Protein 1KLX (pdb70)

GO terms:
  GO:0008800 beta-lactamase activity (F, IDA)

Foldseek 3Di:
DCPDPLNVLVVCVVVLLVCQLVLPPCSLVSVVVRVNQDVVVNLVSLVNSVVSVRLNSLLVNLVCQCVCPVHHNQQQVSLVSLVSSVVSVNLVSLLVNLVCCCVVGNHRNDNVVSLVSLVSSVVSPDVVSVVVD

InterPro domains:
  IPR006597 Sel1-like repeat [PF08238] (3-25)
  IPR006597 Sel1-like repeat [PF08238] (45-56)
  IPR006597 Sel1-like repeat [PF08238] (59-92)
  IPR006597 Sel1-like repeat [PF08238] (95-128)
  IPR006597 Sel1-like repeat [SM00671] (1-26)
  IPR006597 Sel1-like repeat [SM00671] (57-92)
  IPR006597 Sel1-like repeat [SM00671] (93-128)
  IPR011990 Tetratricop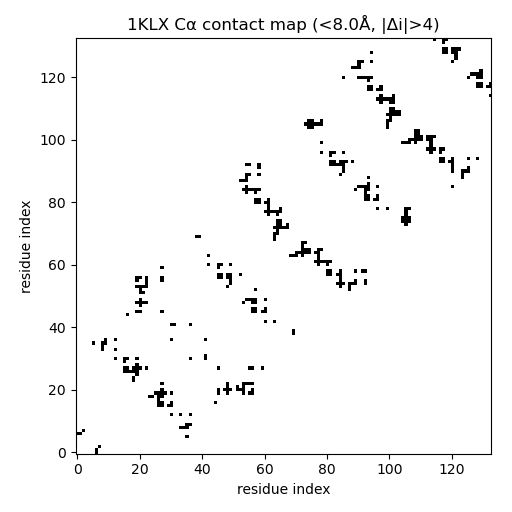eptide-like helical domain superfamily [G3DSA:1.25.40.10] (1-138)
  IPR040239 Beta-lactamase HcpB-like [PTHR13891] (3-129)

Secondary structure (DSSP, 8-state):
--SSHHHHHHHHHHHHHHHHHTT-TTHHHHHHT-TTS-HHHHHHHHHHHHHTT-HHHHHHHHHHHHH-SSS---HHHHHHHHHHHHHTT-HHHHHHHHHHHHHTSSS---HHHHHHHHHHHHHTT-HHHHHH-

CATH classification: 1.25.40.10

Solvent-accessible surface area: 7967 Å² total; per-residue (Å²): 102,65,59,68,110,133,74,69,48,121,158,28,22,120,142,71,11,116,7,0,12,117,61,89,153,118,0,0,77,31,2,59,82,10,93,48,7,88,75,153,71,6,57,90,30,0,25,112,0,2,133,97,91,0,1,30,0,0,34,26,2,0,41,15,30,22,102,26,153,113,39,187,119,62,49,182,76,0,2,116,45,4,52,82,0,9,56,60,95,11,71,57,0,0,31,33,11,0,114,31,8,100,65,27,96,16,46,130,137,60,85,178,86,0,61,149,14,7,76,54,0,34,180,58,44,5,156,92,0,53,64,87,94

Organism: Helicobacter pylori (strain ATCC 700392 / 26695) (NCBI:txid85962)

Structure (mmCIF, N/CA/C/O backbone):
data_1KLX
#
_entry.id   1KLX
#
_cell.length_a   51.360
_cell.length_b   51.360
_cell.length_c   205.941
_cell.angle_alpha   90.00
_cell.angle_beta   90.00
_cell.angle_gamma   120.00
#
_symmetry.space_group_name_H-M   'P 65 2 2'
#
loop_
_entity.id
_entity.type
_entity.pdbx_description
1 polymer 'Cysteine Rich Protein B'
2 water water
#
loop_
_atom_site.group_PDB
_atom_site.id
_atom_site.type_symbol
_atom_site.label_atom_id
_atom_site.label_alt_id
_atom_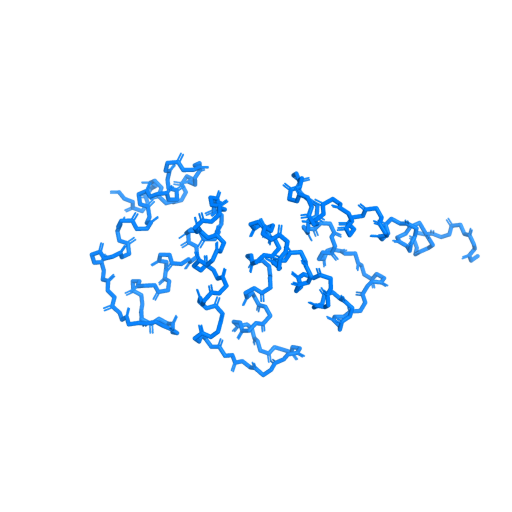site.label_comp_id
_atom_site.label_asym_id
_atom_site.label_entity_id
_atom_site.label_seq_id
_atom_site.pdbx_PDB_ins_code
_atom_site.Cartn_x
_atom_site.Cartn_y
_atom_site.Cartn_z
_atom_site.occupancy
_atom_site.B_iso_or_equiv
_atom_site.auth_seq_id
_atom_site.auth_comp_id
_atom_site.auth_asym_id
_atom_site.auth_atom_id
_atom_site.pdbx_PDB_model_num
ATOM 1 N N . GLY A 1 3 ? -2.095 20.707 -0.984 1.00 59.64 3 GLY A N 1
ATOM 2 C CA . GLY A 1 3 ? -2.369 20.259 0.433 1.00 60.46 3 GLY A CA 1
ATOM 3 C C . GLY A 1 3 ? -1.306 19.307 1.010 1.00 61.27 3 GLY A C 1
ATOM 4 O O . GLY A 1 3 ? -1.300 19.069 2.226 1.00 58.88 3 GLY A O 1
ATOM 5 N N . GLY A 1 4 ? -0.447 18.746 0.164 1.00 61.29 4 GLY A N 1
ATOM 6 C CA . GLY A 1 4 ? 0.425 17.740 0.659 1.00 61.74 4 GLY A CA 1
ATOM 7 C C . GLY A 1 4 ? 1.790 18.327 0.753 1.00 60.41 4 GLY A C 1
ATOM 8 O O . GLY A 1 4 ? 2.722 17.562 0.673 1.00 61.03 4 GLY A O 1
ATOM 9 N N . GLY A 1 5 ? 1.934 19.649 0.905 1.00 58.12 5 GLY A N 1
ATOM 10 C CA . GLY A 1 5 ? 3.302 20.251 0.952 1.00 54.70 5 GLY A CA 1
ATOM 11 C C . GLY A 1 5 ? 3.269 21.541 1.766 1.00 52.08 5 GLY A C 1
ATOM 12 O O . GLY A 1 5 ? 4.246 22.307 1.861 1.00 51.56 5 GLY A O 1
ATOM 13 N N . THR A 1 6 ? 2.057 21.782 2.318 1.00 48.67 6 THR A N 1
ATOM 14 C CA . THR A 1 6 ? 1.792 22.936 3.166 1.00 43.18 6 THR A CA 1
ATOM 15 C C . THR A 1 6 ? 2.696 22.922 4.487 1.00 39.45 6 THR A C 1
ATOM 16 O O . THR A 1 6 ? 3.310 21.936 4.826 1.00 36.44 6 THR A O 1
ATOM 20 N N . VAL A 1 7 ? 2.688 24.021 5.216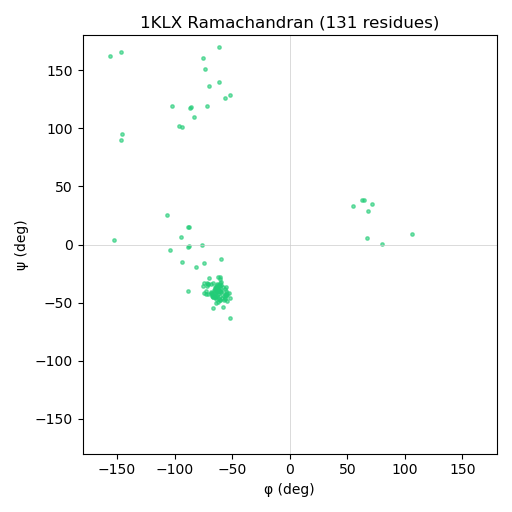 1.00 38.03 7 VAL A N 1
ATOM 21 C CA . VAL A 1 7 ? 3.307 24.139 6.499 1.00 36.94 7 VAL A CA 1
ATOM 22 C C . VAL A 1 7 ? 2.582 23.174 7.472 1.00 37.09 7 VAL A C 1
ATOM 23 O O . VAL A 1 7 ? 3.202 22.489 8.312 1.00 30.49 7 VAL A O 1
ATOM 27 N N . LYS A 1 8 ? 1.251 23.036 7.328 1.00 35.61 8 LYS A N 1
ATOM 28 C CA . LYS A 1 8 ? 0.590 22.025 8.227 1.00 33.93 8 LYS A CA 1
ATOM 29 C C . LYS A 1 8 ? 1.067 20.636 8.009 1.00 30.95 8 LYS A C 1
ATOM 30 O O . LYS A 1 8 ? 1.167 19.835 8.96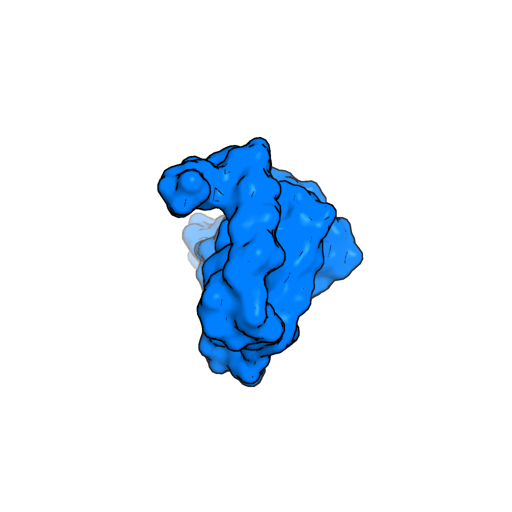3 1.00 33.47 8 LYS A O 1
ATOM 36 N N . LYS A 1 9 ? 1.329 20.212 6.773 1.00 29.00 9 LYS A N 1
ATOM 37 C CA . LYS A 1 9 ? 1.858 18.857 6.578 1.00 30.11 9 LYS A CA 1
ATOM 38 C C . LYS A 1 9 ? 3.256 18.655 7.174 1.00 30.48 9 LYS A C 1
ATOM 39 O O . LYS A 1 9 ? 3.619 17.557 7.594 1.00 29.52 9 LYS A O 1
ATOM 45 N N . ASP A 1 10 ? 4.062 19.721 7.072 1.00 27.85 10 ASP A N 1
ATOM 46 C CA . ASP A 1 10 ? 5.420 19.631 7.582 1.00 27.82 10 ASP A CA 1
ATOM 47 C C . ASP A 1 10 ? 5.244 19.541 9.174 1.00 24.27 10 ASP A C 1
ATOM 48 O O . ASP A 1 10 ? 5.928 18.831 9.806 1.00 25.41 10 ASP A O 1
ATOM 53 N N . LEU A 1 11 ? 4.338 20.313 9.778 1.00 23.76 11 LEU A N 1
ATOM 54 C CA . LEU A 1 11 ? 4.145 20.236 11.220 1.00 26.24 11 LEU A CA 1
ATOM 55 C C . LEU A 1 11 ? 3.740 18.844 11.623 1.00 26.12 11 LEU A C 1
ATOM 56 O O . LEU A 1 11 ? 4.143 18.263 12.689 1.00 23.18 11 LEU A O 1
ATOM 61 N N . LYS A 1 12 ? 2.875 18.240 10.819 1.00 28.21 12 LYS A N 1
ATOM 62 C CA . LYS A 1 12 ? 2.427 16.864 11.181 1.00 29.35 12 LYS A CA 1
ATOM 63 C C . LYS A 1 12 ? 3.575 15.942 11.156 1.00 27.14 12 LYS A C 1
ATOM 64 O O . LYS A 1 12 ? 3.714 14.997 11.935 1.00 27.62 12 LYS A O 1
ATOM 70 N N . LYS A 1 13 ? 4.424 16.180 10.201 1.00 29.83 13 LYS A N 1
ATOM 71 C CA . LYS A 1 13 ? 5.604 15.316 10.097 1.00 30.23 13 LYS A CA 1
ATOM 72 C C . LYS A 1 13 ? 6.602 15.523 11.227 1.00 28.98 13 LYS A C 1
ATOM 73 O O . LYS A 1 13 ? 7.198 14.575 11.670 1.00 31.72 13 LYS A O 1
ATOM 79 N N . ALA A 1 14 ? 6.666 16.721 11.781 1.00 23.61 14 ALA A N 1
ATOM 80 C CA . ALA A 1 14 ? 7.629 16.995 12.851 1.00 26.22 14 ALA A CA 1
ATOM 81 C C . ALA A 1 14 ? 7.191 16.339 14.202 1.00 26.90 14 ALA A C 1
ATOM 82 O O . ALA A 1 14 ? 7.899 16.310 15.212 1.00 25.71 14 ALA A O 1
ATOM 84 N N . ILE A 1 15 ? 5.945 15.951 14.254 1.00 24.14 15 ILE A N 1
ATOM 85 C CA . ILE A 1 15 ? 5.470 15.414 15.555 1.00 27.05 15 ILE A CA 1
ATOM 86 C C . ILE A 1 15 ? 6.180 14.345 16.288 1.00 25.86 15 ILE A C 1
ATOM 87 O O . ILE A 1 15 ? 6.571 14.513 17.449 1.00 24.09 15 ILE A O 1
ATOM 92 N N . GLN A 1 16 ? 6.219 13.215 15.620 1.00 26.30 16 GLN A N 1
ATOM 93 C CA . GLN A 1 16 ? 6.864 12.094 16.234 1.00 30.16 16 GLN A CA 1
ATOM 94 C C . GLN A 1 16 ? 8.219 12.533 16.585 1.00 27.32 16 GLN A C 1
ATOM 95 O O . GLN A 1 16 ? 8.760 12.003 17.545 1.00 25.49 16 GLN A O 1
ATOM 101 N N . TYR A 1 17 ? 8.884 13.367 15.776 1.00 26.78 17 TYR A N 1
ATOM 102 C CA . TYR A 1 17 ? 10.261 13.802 16.072 1.00 28.99 17 TYR A CA 1
ATOM 103 C C . TYR A 1 17 ? 10.369 14.549 17.397 1.00 27.87 17 TYR A C 1
ATOM 104 O O . TYR A 1 17 ? 11.293 14.317 18.206 1.00 24.83 17 TYR A O 1
ATOM 113 N N . TYR A 1 18 ? 9.458 15.442 17.633 1.00 25.60 18 TYR A N 1
ATOM 114 C CA . TYR A 1 18 ? 9.519 16.183 18.854 1.00 25.46 18 TYR A CA 1
ATOM 115 C C . TYR A 1 18 ? 8.953 15.455 20.040 1.00 24.64 18 TYR A C 1
ATOM 116 O O . TYR A 1 18 ? 9.242 15.798 21.192 1.00 23.98 18 TYR A O 1
ATOM 125 N N . VAL A 1 19 ? 8.150 14.466 19.739 1.00 23.33 19 VAL A N 1
ATOM 126 C CA . VAL A 1 19 ? 7.651 13.663 20.877 1.00 25.75 19 VAL A CA 1
ATOM 127 C C . VAL A 1 19 ? 8.843 12.974 21.452 1.00 23.52 19 VAL A C 1
ATOM 128 O O . VAL A 1 19 ? 9.085 12.924 22.646 1.00 23.29 19 VAL A O 1
ATOM 132 N N . LYS A 1 20 ? 9.683 12.464 20.555 1.00 23.94 20 LYS A N 1
ATOM 133 C CA . LYS A 1 20 ? 10.970 11.814 21.053 1.00 23.37 20 LYS A CA 1
ATOM 134 C C . LYS A 1 20 ? 11.932 12.741 21.804 1.00 22.81 20 LYS A C 1
ATOM 135 O O . LYS A 1 20 ? 12.461 12.440 22.849 1.00 18.92 20 LYS A O 1
ATOM 141 N N . ALA A 1 21 ? 12.176 13.868 21.161 1.00 21.66 21 ALA A N 1
ATOM 142 C CA . ALA A 1 21 ? 13.013 14.854 21.712 1.00 20.51 21 ALA A CA 1
ATOM 143 C C . ALA A 1 21 ? 12.564 15.309 23.174 1.00 22.12 21 ALA A C 1
ATOM 144 O O . ALA A 1 21 ? 13.352 15.580 24.101 1.00 19.64 21 ALA A O 1
ATOM 146 N N . CYS A 1 22 ? 11.235 15.465 23.303 1.00 20.83 22 CYS A N 1
ATOM 147 C CA . CYS A 1 22 ? 10.602 15.862 24.563 1.00 18.87 22 CYS A CA 1
ATOM 148 C C . CYS A 1 22 ? 10.739 14.762 25.622 1.00 20.22 22 CYS A C 1
ATOM 149 O O . CYS A 1 22 ? 11.118 15.015 26.704 1.00 21.99 22 CYS A O 1
ATOM 152 N N . GLU A 1 23 ? 10.498 13.511 25.248 1.00 21.55 23 GLU A N 1
ATOM 153 C CA . GLU A 1 23 ? 10.720 12.377 26.154 1.00 23.30 23 GLU A CA 1
ATOM 154 C C . GLU A 1 23 ? 12.120 12.222 26.635 1.00 22.40 23 GLU A C 1
ATOM 155 O O . GLU A 1 23 ? 12.330 11.899 27.807 1.00 23.37 23 GLU A O 1
ATOM 161 N N . LEU A 1 24 ? 13.104 12.593 25.799 1.00 24.04 24 LEU A N 1
ATOM 162 C CA . LEU A 1 24 ? 14.528 12.482 26.130 1.00 24.65 24 LEU A CA 1
ATOM 163 C C . LEU A 1 24 ? 15.025 13.817 26.703 1.00 25.91 24 LEU A C 1
ATOM 164 O O . LEU A 1 24 ? 16.184 13.956 27.028 1.00 21.72 24 LEU A O 1
ATOM 169 N N . ASN A 1 25 ? 14.092 14.770 26.931 1.00 24.21 25 ASN A N 1
ATOM 170 C CA . ASN A 1 25 ? 14.454 16.100 27.514 1.00 21.38 25 ASN A CA 1
ATOM 171 C C . ASN A 1 25 ? 15.566 16.875 26.714 1.00 22.62 25 ASN A C 1
ATOM 172 O O . ASN A 1 25 ? 16.435 17.448 27.310 1.00 23.04 25 ASN A O 1
ATOM 177 N N . GLU A 1 26 ? 15.608 16.718 25.401 1.00 21.59 26 GLU A N 1
ATOM 178 C CA . GLU A 1 26 ? 16.615 17.426 24.585 1.00 23.39 26 GLU A CA 1
ATOM 179 C C . GLU A 1 26 ? 16.186 18.872 24.532 1.00 25.44 26 GLU A C 1
ATOM 180 O O . GLU A 1 26 ? 14.941 19.137 24.581 1.00 23.39 26 GLU A O 1
ATOM 186 N N . MET A 1 27 ? 17.156 19.789 24.389 1.00 24.48 27 MET A N 1
ATOM 187 C CA . MET A 1 27 ? 16.829 21.200 24.369 1.00 26.99 27 MET A CA 1
ATOM 188 C C . MET A 1 27 ? 15.753 21.576 23.373 1.00 23.64 27 MET A C 1
ATOM 189 O O . MET A 1 27 ? 15.778 21.171 22.221 1.00 22.13 27 MET A O 1
ATOM 194 N N . PHE A 1 28 ? 14.754 22.300 23.898 1.00 23.79 28 PHE A N 1
ATOM 195 C CA . PHE A 1 28 ? 13.590 22.784 23.162 1.00 22.49 28 PHE A CA 1
ATOM 196 C C . PHE A 1 28 ? 12.604 21.710 22.661 1.00 24.03 28 PHE A C 1
ATOM 197 O O . PHE A 1 28 ? 11.695 21.995 21.892 1.00 23.78 28 PHE A O 1
ATOM 205 N N . GLY A 1 29 ? 12.837 20.455 23.041 1.00 19.84 29 GLY A N 1
ATOM 206 C CA . GLY A 1 29 ? 12.053 19.400 22.475 1.00 20.29 29 GLY A CA 1
ATOM 207 C C . GLY A 1 29 ? 10.539 19.494 22.927 1.00 18.76 29 GLY A C 1
ATOM 208 O O . GLY A 1 29 ? 9.623 19.555 22.052 1.00 20.12 29 GLY A O 1
ATOM 209 N N . CYS A 1 30 ? 10.255 19.545 24.230 1.00 19.15 30 CYS A N 1
ATOM 210 C CA . CYS A 1 30 ? 8.813 19.701 24.634 1.00 21.49 30 CYS A CA 1
ATOM 211 C C . CYS A 1 30 ? 8.291 21.124 24.224 1.00 22.65 30 CYS A C 1
ATOM 212 O O . CYS A 1 30 ? 7.103 21.263 23.876 1.00 21.42 30 CYS A O 1
ATOM 215 N N . LEU A 1 31 ? 9.133 22.110 24.275 1.00 22.92 31 LEU A N 1
ATOM 216 C CA . LEU A 1 31 ? 8.686 23.427 23.799 1.00 23.98 31 LEU A CA 1
ATOM 217 C C . LEU A 1 31 ? 8.157 23.347 22.339 1.00 25.15 31 LEU A C 1
ATOM 218 O O . LEU A 1 31 ? 7.061 23.901 21.981 1.00 24.47 31 LEU A O 1
ATOM 223 N N . SER A 1 32 ? 8.875 22.611 21.460 1.00 21.83 32 SER A N 1
ATOM 224 C CA . SER A 1 32 ? 8.471 22.467 20.110 1.00 26.73 32 SER A CA 1
ATOM 225 C C . SER A 1 32 ? 7.107 21.793 20.012 1.00 25.17 32 SER A C 1
ATOM 226 O O . SER A 1 32 ? 6.392 22.016 19.065 1.00 27.77 32 SER A O 1
ATOM 229 N N . LEU A 1 33 ? 6.819 20.865 20.911 1.00 25.86 33 LEU A N 1
ATOM 230 C CA . LEU A 1 33 ? 5.496 20.173 20.953 1.00 26.63 33 LEU A CA 1
ATOM 231 C C . LEU A 1 33 ? 4.457 21.158 21.330 1.00 27.64 33 LEU A C 1
ATOM 232 O O . LEU A 1 33 ? 3.335 21.248 20.724 1.00 27.19 33 LEU A O 1
ATOM 237 N N . VAL A 1 34 ? 4.792 21.954 22.345 1.00 27.41 34 VAL A N 1
ATOM 238 C CA . VAL A 1 34 ? 3.824 22.923 22.796 1.00 27.74 34 VAL A CA 1
ATOM 239 C C . VAL A 1 34 ? 3.445 23.924 21.678 1.00 29.74 34 VAL A C 1
ATOM 240 O O . VAL A 1 34 ? 2.286 24.489 2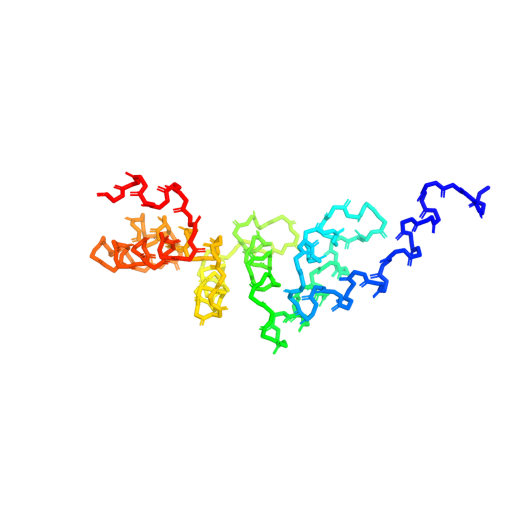1.612 1.00 31.71 34 VAL A O 1
ATOM 244 N N . SER A 1 35 ? 4.399 24.238 20.814 1.00 29.49 35 SER A N 1
ATOM 245 C CA . SER A 1 35 ? 4.245 25.218 19.776 1.00 30.67 35 SER A CA 1
ATOM 246 C C . SER A 1 35 ? 3.684 24.686 18.535 1.00 30.00 35 SER A C 1
ATOM 247 O O . SER A 1 35 ? 3.517 25.439 17.557 1.00 32.17 35 SER A O 1
ATOM 250 N N . ASN A 1 36 ? 3.407 23.405 18.499 1.00 29.29 36 ASN A N 1
ATOM 251 C CA . ASN A 1 36 ? 3.137 22.729 17.194 1.00 28.32 36 ASN A CA 1
ATOM 252 C C . ASN A 1 36 ? 1.571 22.778 17.050 1.00 33.32 36 ASN A C 1
ATOM 253 O O . ASN A 1 36 ? 0.905 22.023 17.685 1.00 28.29 36 ASN A O 1
ATOM 258 N N . SER A 1 37 ? 0.970 23.695 16.262 1.00 32.05 37 SER A N 1
ATOM 259 C CA . SER A 1 37 ? -0.510 23.881 16.083 1.00 34.11 37 SER A CA 1
ATOM 260 C C . SER A 1 37 ? -1.256 22.656 15.527 1.00 33.89 37 SER A C 1
ATOM 261 O O . SER A 1 37 ? -2.543 22.651 15.560 1.00 36.38 37 SER A O 1
ATOM 264 N N . GLN A 1 38 ? -0.495 21.659 15.015 1.00 32.40 38 GLN A N 1
ATOM 265 C CA . GLN A 1 38 ? -1.146 20.464 14.487 1.00 30.37 38 GLN A CA 1
ATOM 266 C C . GLN A 1 38 ? -1.377 19.407 15.545 1.00 30.13 38 GLN A C 1
ATOM 267 O O . GLN A 1 38 ? -1.841 18.306 15.246 1.00 28.71 38 GLN A O 1
ATOM 273 N N . ILE A 1 39 ? -0.918 19.695 16.760 1.00 30.41 39 ILE A N 1
ATOM 274 C CA . ILE A 1 39 ? -1.164 18.827 17.895 1.00 29.50 39 ILE A CA 1
ATOM 275 C C . ILE A 1 39 ? -2.262 19.419 18.714 1.00 31.85 39 ILE A C 1
ATOM 276 O O . ILE A 1 39 ? -2.144 20.524 19.185 1.00 28.05 39 ILE A O 1
ATOM 281 N N . ASN A 1 40 ? -3.373 18.681 18.853 1.00 33.21 40 ASN A N 1
ATOM 282 C CA . ASN A 1 40 ? -4.483 19.224 19.668 1.00 33.57 40 ASN A CA 1
ATOM 283 C C . ASN A 1 40 ? -4.097 19.093 21.193 1.00 35.38 40 ASN A C 1
ATOM 284 O O . ASN A 1 40 ? -3.196 18.261 21.557 1.00 33.73 40 ASN A O 1
ATOM 289 N N . LYS A 1 41 ? -4.750 19.875 22.087 1.00 33.18 41 LYS A N 1
ATOM 290 C CA . LYS A 1 41 ? -4.355 19.850 23.487 1.00 33.28 41 LYS A CA 1
ATOM 291 C C . LYS A 1 41 ? -4.466 18.519 24.199 1.00 31.62 41 LYS A C 1
ATOM 292 O O . LYS A 1 41 ? -3.732 18.174 25.146 1.00 30.15 41 LYS A O 1
ATOM 298 N N . GLN A 1 42 ? -5.423 17.700 23.761 1.00 33.04 42 GLN A N 1
ATOM 299 C CA . GLN A 1 42 ? -5.506 16.369 24.371 1.00 35.04 42 GLN A CA 1
ATOM 300 C C . GLN A 1 42 ? -4.266 15.504 24.109 1.00 33.78 42 GLN A C 1
ATOM 301 O O . GLN A 1 42 ? -3.772 14.861 25.021 1.00 30.32 42 GLN A O 1
ATOM 307 N N . LYS A 1 43 ? -3.862 15.419 22.821 1.00 30.11 43 LYS A N 1
ATOM 308 C CA . LYS A 1 43 ? -2.648 14.712 22.463 1.00 31.12 43 LYS A CA 1
ATOM 309 C C . LYS A 1 43 ? -1.449 15.312 23.173 1.00 26.11 43 LYS A C 1
ATOM 310 O O . LYS A 1 43 ? -0.578 14.568 23.579 1.00 28.73 43 LYS A O 1
ATOM 316 N N . LEU A 1 44 ? -1.353 16.633 23.170 1.00 23.95 44 LEU A N 1
ATOM 317 C CA . LEU A 1 44 ? -0.249 17.295 23.858 1.00 24.19 44 LEU A CA 1
ATOM 318 C C . LEU A 1 44 ? -0.127 16.814 25.311 1.00 25.16 44 LEU A C 1
A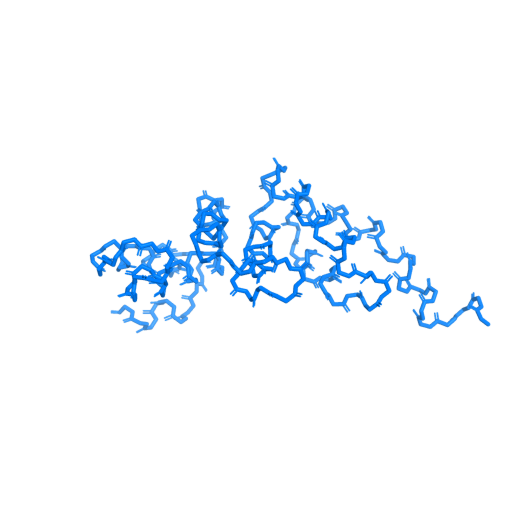TOM 319 O O . LEU A 1 44 ? 0.917 16.445 25.803 1.00 23.43 44 LEU A O 1
ATOM 324 N N . PHE A 1 45 ? -1.304 16.762 25.984 1.00 25.04 45 PHE A N 1
ATOM 325 C CA . PHE A 1 45 ? -1.344 16.391 27.405 1.00 24.78 45 PHE A CA 1
ATOM 326 C C . PHE A 1 45 ? -0.841 15.004 27.516 1.00 25.60 45 PHE A C 1
ATOM 327 O O . PHE A 1 45 ? -0.086 14.648 28.462 1.00 26.81 45 PHE A O 1
ATOM 335 N N . GLN A 1 46 ? -1.229 14.173 26.577 1.00 25.07 46 GLN A N 1
ATOM 336 C CA . GLN A 1 46 ? -0.808 12.754 26.542 1.00 26.45 46 GLN A CA 1
ATOM 337 C C . GLN A 1 46 ? 0.687 12.673 26.328 1.00 26.43 46 GLN A C 1
ATOM 338 O O . GLN A 1 46 ? 1.398 11.914 27.032 1.00 24.37 46 GLN A O 1
ATOM 344 N N . TYR A 1 47 ? 1.189 13.473 25.379 1.00 26.46 47 TYR A N 1
ATOM 345 C CA . TYR A 1 47 ? 2.593 13.415 25.110 1.00 25.97 47 TYR A CA 1
ATOM 346 C C . TYR A 1 47 ? 3.379 13.945 26.327 1.00 25.79 47 TYR A C 1
ATOM 347 O O . TYR A 1 47 ? 4.430 13.343 26.638 1.00 25.08 47 TYR A O 1
ATOM 356 N N . LEU A 1 48 ? 2.995 15.072 26.931 1.00 21.87 48 LEU A N 1
ATOM 357 C CA . LEU A 1 48 ? 3.807 15.604 28.073 1.00 22.68 48 LEU A CA 1
ATOM 358 C C . LEU A 1 48 ? 3.716 14.625 29.278 1.00 23.27 48 LEU A C 1
ATOM 359 O O . LEU A 1 48 ? 4.659 14.479 30.052 1.00 21.83 48 LEU A O 1
ATOM 364 N N . SER A 1 49 ? 2.557 13.975 29.407 1.00 22.61 49 SER A N 1
ATOM 365 C CA . SER A 1 49 ? 2.376 13.048 30.521 1.00 23.55 49 SER A CA 1
ATOM 366 C C . SER A 1 49 ? 3.338 11.859 30.358 1.00 22.08 49 SER A C 1
ATOM 367 O O . SER A 1 49 ? 3.900 11.372 31.338 1.00 22.41 49 SER A O 1
ATOM 370 N N . LYS A 1 50 ? 3.399 11.355 29.136 1.00 21.93 50 LYS A N 1
ATOM 371 C CA . LYS A 1 50 ? 4.348 10.223 28.934 1.00 23.76 50 LYS A CA 1
ATOM 372 C C . LYS A 1 50 ? 5.845 10.680 29.162 1.00 21.84 50 LYS A C 1
ATOM 373 O O . LYS A 1 50 ? 6.650 10.046 29.816 1.00 23.47 50 LYS A O 1
ATOM 379 N N . ALA A 1 51 ? 6.169 11.896 28.672 1.00 23.07 51 ALA A N 1
ATOM 380 C CA . ALA A 1 51 ? 7.526 12.405 28.842 1.00 20.48 51 ALA A CA 1
ATOM 381 C C . ALA A 1 51 ? 7.805 12.584 30.301 1.00 22.44 51 ALA A C 1
ATOM 382 O O . ALA A 1 51 ? 8.855 12.189 30.846 1.00 25.10 51 ALA A O 1
ATOM 384 N N . CYS A 1 52 ? 6.879 13.166 31.061 1.00 22.99 52 CYS A N 1
ATOM 385 C CA . CYS A 1 52 ? 7.185 13.341 32.507 1.00 21.18 52 CYS A CA 1
ATOM 386 C C . CYS A 1 52 ? 7.335 11.948 33.196 1.00 24.88 52 CYS A C 1
ATOM 387 O O . CYS A 1 52 ? 8.127 11.798 34.101 1.00 23.41 52 CYS A O 1
ATOM 390 N N . GLU A 1 53 ? 6.517 11.007 32.754 1.00 24.23 53 GLU A N 1
ATOM 391 C CA . GLU A 1 53 ? 6.692 9.652 33.346 1.00 25.77 53 GLU A CA 1
ATOM 392 C C . GLU A 1 53 ? 8.097 9.066 33.040 1.00 26.26 53 GLU A C 1
ATOM 393 O O . GLU A 1 53 ? 8.657 8.272 33.884 1.00 27.60 53 GLU A O 1
ATOM 399 N N . LEU A 1 54 ? 8.694 9.477 31.912 1.00 23.58 54 LEU A N 1
ATOM 400 C CA . LEU A 1 54 ? 10.033 9.066 31.498 1.00 24.59 54 LEU A CA 1
ATOM 401 C C . LEU A 1 54 ? 11.057 9.974 32.094 1.00 24.86 54 LEU A C 1
ATOM 402 O O . LEU A 1 54 ? 12.226 10.050 31.632 1.00 25.26 54 LEU A O 1
ATOM 407 N N . ASN A 1 55 ? 10.604 10.725 33.080 1.00 23.06 55 ASN A N 1
ATOM 408 C CA . ASN A 1 55 ? 11.526 11.568 33.809 1.00 24.59 55 ASN A CA 1
ATOM 409 C C . ASN A 1 55 ? 12.181 12.633 32.987 1.00 23.49 55 ASN A C 1
ATOM 410 O O . ASN A 1 55 ? 13.321 13.020 33.196 1.00 20.14 55 ASN A O 1
ATOM 415 N N . SER A 1 56 ? 11.374 13.181 32.091 1.00 20.64 56 SER A N 1
ATOM 416 C CA . SER A 1 56 ? 11.811 14.333 31.289 1.00 22.45 56 SER A CA 1
ATOM 417 C C . SER A 1 56 ? 11.483 15.582 32.136 1.00 21.91 56 SER A C 1
ATOM 418 O O . SER A 1 56 ? 10.307 15.849 32.414 1.00 21.15 56 SER A O 1
ATOM 421 N N . GLY A 1 57 ? 12.519 16.322 32.512 1.00 20.82 57 GLY A N 1
ATOM 422 C CA . GLY A 1 57 ? 12.306 17.445 33.380 1.00 25.14 57 GLY A CA 1
ATOM 423 C C . GLY A 1 57 ? 11.416 18.508 32.666 1.00 22.23 57 GLY A C 1
ATOM 424 O O . GLY A 1 57 ? 10.439 19.041 33.265 1.00 24.02 57 GLY A O 1
ATOM 425 N N . ASN A 1 58 ? 11.746 18.816 31.421 1.00 20.86 58 ASN A N 1
ATOM 426 C CA . ASN A 1 58 ? 10.943 19.713 30.593 1.00 22.47 58 ASN A CA 1
ATOM 427 C C . ASN A 1 58 ? 9.481 19.197 30.490 1.00 20.86 58 ASN A C 1
ATOM 428 O O . ASN A 1 58 ? 8.533 19.939 30.577 1.00 21.70 58 ASN A O 1
ATOM 433 N N . GLY A 1 59 ? 9.338 17.909 30.311 1.00 20.86 59 GLY A N 1
ATOM 434 C CA . GLY A 1 59 ? 8.005 17.347 30.134 1.00 20.40 59 GLY A CA 1
ATOM 435 C C . GLY A 1 59 ? 7.098 17.606 31.351 1.00 22.96 59 GLY A C 1
ATOM 436 O O . GLY A 1 59 ? 5.944 18.070 31.195 1.00 20.29 59 GLY A O 1
ATOM 437 N N . CYS A 1 60 ? 7.646 17.325 32.537 1.00 19.21 60 CYS A N 1
ATOM 438 C CA . CYS A 1 60 ? 6.902 17.680 33.768 1.00 20.11 60 CYS A CA 1
ATOM 439 C C . CYS A 1 60 ? 6.613 19.148 33.929 1.00 20.65 60 CYS A C 1
ATOM 440 O O . CYS A 1 60 ? 5.518 19.467 34.370 1.00 19.36 60 CYS A O 1
ATOM 443 N N . ARG A 1 61 ? 7.617 19.961 33.562 1.00 20.05 61 ARG A N 1
ATOM 444 C CA . ARG A 1 61 ? 7.434 21.379 33.702 1.00 23.51 61 ARG A CA 1
ATOM 445 C C . ARG A 1 61 ? 6.305 21.901 32.846 1.00 23.33 61 ARG A C 1
ATOM 446 O O . ARG A 1 61 ? 5.483 22.703 33.341 1.00 23.95 61 ARG A O 1
ATOM 454 N N . PHE A 1 62 ? 6.194 21.449 31.633 1.00 22.17 62 PHE A N 1
ATOM 455 C CA . PHE A 1 62 ? 5.039 21.877 30.760 1.00 22.40 62 PHE A CA 1
ATOM 456 C C . PHE A 1 62 ? 3.725 21.222 31.138 1.00 24.39 62 PHE A C 1
ATOM 457 O O . PHE A 1 62 ? 2.659 21.799 30.972 1.00 22.97 62 PHE A O 1
ATOM 465 N N . LEU A 1 63 ? 3.771 19.979 31.618 1.00 22.39 63 LEU A N 1
ATOM 466 C CA . LEU A 1 63 ? 2.546 19.358 32.061 1.00 23.28 63 LEU A CA 1
ATOM 467 C C . LEU A 1 63 ? 1.989 20.124 33.228 1.00 23.77 63 LEU A C 1
ATOM 468 O O . LEU A 1 63 ? 0.782 20.318 33.373 1.00 26.20 63 LEU A O 1
ATOM 473 N N . GLY A 1 64 ? 2.864 20.638 34.033 1.00 21.79 64 GLY A N 1
ATOM 474 C CA . GLY A 1 64 ? 2.420 21.346 35.219 1.00 21.97 64 GLY A CA 1
ATOM 475 C C . GLY A 1 64 ? 1.485 22.533 34.835 1.00 26.34 64 GLY A C 1
ATOM 476 O O . GLY A 1 64 ? 0.510 22.852 35.528 1.00 23.25 64 GLY A O 1
ATOM 477 N N . ASP A 1 65 ? 1.805 23.172 33.725 1.00 24.60 65 ASP A N 1
ATOM 478 C CA . ASP A 1 65 ? 1.003 24.314 33.221 1.00 24.36 65 ASP A CA 1
ATOM 479 C C . ASP A 1 65 ? -0.394 23.958 32.913 1.00 23.83 65 ASP A C 1
ATOM 480 O O . ASP A 1 65 ? -1.336 24.803 33.043 1.00 23.79 65 ASP A O 1
ATOM 485 N N . PHE A 1 66 ? -0.637 22.752 32.405 1.00 24.89 66 PHE A N 1
ATOM 486 C CA . PHE A 1 66 ? -2.037 22.403 32.091 1.00 24.34 66 PHE A CA 1
ATOM 487 C C . PHE A 1 66 ? -2.910 22.499 33.439 1.00 23.93 66 PHE A C 1
ATOM 488 O O . PHE A 1 66 ? -4.043 22.961 33.443 1.00 26.97 66 PHE A O 1
ATOM 496 N N . TYR A 1 67 ? -2.378 22.043 34.541 1.00 24.17 67 TYR A N 1
ATOM 497 C CA . TYR A 1 67 ? -3.136 22.048 35.789 1.00 25.79 67 TYR A CA 1
ATOM 498 C C . TYR A 1 67 ? -3.217 23.464 36.377 1.00 25.37 67 TYR A C 1
ATOM 499 O O . TYR A 1 67 ? -4.171 23.854 37.139 1.00 23.06 67 TYR A O 1
ATOM 508 N N . GLU A 1 68 ? -2.129 24.188 36.193 1.00 26.86 68 GLU A N 1
ATOM 509 C CA . GLU A 1 68 ? -2.033 25.503 36.744 1.00 29.31 68 GLU A CA 1
ATOM 510 C C . GLU A 1 68 ? -3.026 26.325 36.018 1.00 30.70 68 GLU A C 1
ATOM 511 O O . GLU A 1 68 ? -3.731 27.128 36.630 1.00 30.22 68 GLU A O 1
ATOM 517 N N . ASN A 1 69 ? -3.131 26.205 34.703 1.00 30.61 69 ASN A N 1
ATOM 518 C CA . ASN A 1 69 ? -4.059 26.953 33.906 1.00 34.51 69 ASN A CA 1
ATOM 519 C C . ASN A 1 69 ? -5.516 26.528 33.984 1.00 34.95 69 ASN A C 1
ATOM 520 O O . ASN A 1 69 ? -6.467 27.349 33.986 1.00 37.03 69 ASN A O 1
ATOM 525 N N . GLY A 1 70 ? -5.737 25.266 33.980 1.00 35.41 70 GLY A N 1
ATOM 526 C CA . GLY A 1 70 ? -7.079 24.697 34.073 1.00 35.02 70 GLY A CA 1
ATOM 527 C C . GLY A 1 70 ? -7.949 24.960 32.861 1.00 38.60 70 GLY A C 1
ATOM 528 O O . GLY A 1 70 ? -9.213 25.080 32.933 1.00 39.82 70 GLY A O 1
ATOM 529 N N . LYS A 1 71 ? -7.331 25.105 31.721 1.00 37.65 71 LYS A N 1
ATOM 530 C CA . LYS A 1 71 ? -8.139 25.269 30.466 1.00 37.98 71 LYS A CA 1
ATOM 531 C C . LYS A 1 71 ? -8.544 23.966 29.729 1.00 37.62 71 LYS A C 1
ATOM 532 O O . LYS A 1 71 ? -9.721 23.762 29.271 1.00 38.05 71 LYS A O 1
ATOM 538 N N . TYR A 1 72 ? -7.593 23.033 29.686 1.00 33.84 72 TYR A N 1
ATOM 539 C CA . TYR A 1 72 ? -7.784 21.786 29.062 1.00 33.42 72 TYR A CA 1
ATOM 540 C C . TYR A 1 72 ? -8.003 20.665 29.975 1.00 35.47 72 TYR A C 1
ATOM 541 O O . TYR A 1 72 ? -8.474 19.528 29.542 1.00 35.88 72 TYR A O 1
ATOM 550 N N . VAL A 1 73 ? -7.901 20.967 31.278 1.00 33.60 73 VAL A N 1
ATOM 551 C CA . VAL A 1 73 ? -8.138 19.938 32.357 1.00 33.72 73 VAL A CA 1
ATOM 552 C C . VAL A 1 73 ? -8.504 20.771 33.516 1.00 31.90 73 VAL A C 1
ATOM 553 O O . VAL A 1 73 ? -8.319 22.003 33.504 1.00 31.97 73 VAL A O 1
ATOM 557 N N . LYS A 1 74 ? -9.107 20.143 34.495 1.00 31.67 74 LYS A N 1
ATOM 558 C CA . LYS A 1 74 ? -9.736 21.008 35.559 1.00 30.21 74 LYS A CA 1
ATOM 559 C C . LYS A 1 74 ? -8.554 21.616 36.318 1.00 26.93 74 LYS A C 1
ATOM 560 O O . LYS A 1 74 ? -7.606 20.947 36.591 1.00 26.25 74 LYS A O 1
ATOM 566 N N . LYS A 1 75 ? -8.570 22.875 36.640 1.00 28.55 75 LYS A N 1
ATOM 567 C CA . LYS A 1 75 ? -7.524 23.586 37.381 1.00 26.51 75 LYS A CA 1
ATOM 568 C C . LYS A 1 75 ? -7.264 22.951 38.650 1.00 28.10 75 LYS A C 1
ATOM 569 O O . LYS A 1 75 ? -8.196 22.582 39.429 1.00 26.31 75 LYS A O 1
ATOM 575 N N . ASP A 1 76 ? -5.994 22.624 38.888 1.00 25.49 76 ASP A N 1
ATOM 576 C CA . ASP A 1 76 ? -5.631 22.019 40.114 1.00 25.21 76 ASP A CA 1
ATOM 577 C C . ASP A 1 76 ? -4.210 22.497 40.522 1.00 24.30 76 ASP A C 1
ATOM 578 O O . ASP A 1 76 ? -3.201 21.863 40.105 1.00 22.46 76 ASP A O 1
ATOM 583 N N . LEU A 1 77 ? -4.146 23.529 41.360 1.00 26.42 77 LEU A N 1
ATOM 584 C CA . LEU A 1 77 ? -2.841 24.097 41.801 1.00 25.37 77 LEU A CA 1
ATOM 585 C C . LEU A 1 77 ? -1.998 23.153 42.479 1.00 24.08 77 LEU A C 1
ATOM 586 O O . LEU A 1 77 ? -0.785 23.324 42.395 1.00 21.84 77 LEU A O 1
ATOM 591 N N . ARG A 1 78 ? -2.579 22.210 43.266 1.00 24.40 78 ARG A N 1
ATOM 592 C CA . ARG A 1 78 ? -1.756 21.300 43.990 1.00 24.87 78 ARG A CA 1
ATOM 593 C C . ARG A 1 78 ? -1.100 20.310 43.028 1.00 25.81 78 ARG A C 1
ATOM 594 O O . ARG A 1 78 ? 0.086 20.002 43.120 1.00 23.60 78 ARG A O 1
ATOM 602 N N . LYS A 1 79 ? -1.895 19.829 42.069 1.00 23.42 79 LYS A N 1
ATOM 603 C CA . LYS A 1 79 ? -1.246 18.832 41.141 1.00 25.95 79 LYS A CA 1
ATOM 604 C C . LYS A 1 79 ? -0.239 19.636 40.259 1.00 23.41 79 LYS A C 1
ATOM 605 O O . LYS A 1 79 ? 0.811 19.119 39.890 1.00 26.85 79 LYS A O 1
ATOM 611 N N . ALA A 1 80 ? -0.551 20.871 39.927 1.00 22.11 80 ALA A N 1
ATOM 612 C CA . ALA A 1 80 ? 0.424 21.669 39.132 1.00 20.19 80 ALA A CA 1
ATOM 613 C C . ALA A 1 80 ? 1.802 21.752 39.833 1.00 21.19 80 ALA A C 1
ATOM 614 O O . ALA A 1 80 ? 2.855 21.504 39.225 1.00 20.02 80 ALA A O 1
ATOM 616 N N . ALA A 1 81 ? 1.754 22.040 41.123 1.00 18.84 81 ALA A N 1
ATOM 617 C CA . ALA A 1 81 ? 2.940 22.129 41.892 1.00 20.00 81 ALA A CA 1
ATOM 618 C C . ALA A 1 81 ? 3.664 20.808 41.994 1.00 21.77 81 ALA A C 1
ATOM 619 O O . ALA A 1 81 ? 4.896 20.758 42.135 1.00 20.91 81 ALA A O 1
ATOM 621 N N . GLN A 1 82 ? 2.929 19.703 42.134 1.00 21.68 82 GLN A N 1
ATOM 622 C CA . GLN A 1 82 ? 3.607 18.407 42.162 1.00 23.72 82 GLN A CA 1
ATOM 623 C C . GLN A 1 82 ? 4.478 18.190 40.915 1.00 21.41 82 GLN A C 1
ATOM 624 O O . GLN A 1 82 ? 5.582 17.617 41.024 1.00 22.32 82 GLN A O 1
ATOM 630 N N . TYR A 1 83 ? 3.980 18.600 39.774 1.00 23.07 83 TYR A N 1
ATOM 631 C CA . TYR A 1 83 ? 4.753 18.429 38.532 1.00 22.12 83 TYR A CA 1
ATOM 632 C C . TYR A 1 83 ? 5.888 19.385 38.498 1.00 24.03 83 TYR A C 1
ATOM 633 O O . TYR A 1 83 ? 6.949 19.051 38.025 1.00 21.29 83 TYR A O 1
ATOM 642 N N . TYR A 1 84 ? 5.656 20.681 38.906 1.00 22.22 84 TYR A N 1
ATOM 643 C CA . TYR A 1 84 ? 6.815 21.614 38.948 1.00 21.48 84 TYR A CA 1
ATOM 644 C C . TYR A 1 84 ? 7.905 21.157 39.939 1.00 24.26 84 TYR A C 1
ATOM 645 O O . TYR A 1 84 ? 9.113 21.268 39.679 1.00 23.88 84 TYR A O 1
ATOM 654 N N . SER A 1 85 ? 7.468 20.567 41.032 1.00 23.91 85 SER A N 1
ATOM 655 C CA . SER A 1 85 ? 8.432 20.021 41.977 1.00 24.33 85 SER A CA 1
ATOM 656 C C . SER A 1 85 ? 9.177 18.803 41.363 1.00 22.99 85 SER A C 1
ATOM 657 O O . SER A 1 85 ? 10.421 18.630 41.599 1.00 24.79 85 SER A O 1
ATOM 660 N N . LYS A 1 86 ? 8.437 17.953 40.660 1.00 23.66 86 LYS A N 1
ATOM 661 C CA . LYS A 1 86 ? 9.071 16.765 40.060 1.00 22.22 86 LYS A CA 1
ATOM 662 C C . LYS A 1 86 ? 10.081 17.244 39.046 1.00 24.20 86 LYS A C 1
ATOM 663 O O . LYS A 1 86 ? 11.222 16.735 38.947 1.00 21.51 86 LYS A O 1
ATOM 669 N N . ALA A 1 87 ? 9.677 18.293 38.289 1.00 19.52 87 ALA A N 1
ATOM 670 C CA . ALA A 1 87 ? 10.606 18.911 37.308 1.00 20.83 87 ALA A CA 1
ATOM 671 C C . ALA A 1 87 ? 11.830 19.491 37.926 1.00 20.77 87 ALA A C 1
ATOM 672 O O . ALA A 1 87 ? 12.942 19.278 37.419 1.00 19.61 87 ALA A O 1
ATOM 674 N N . CYS A 1 88 ? 11.665 20.261 39.023 1.00 19.25 88 CYS A N 1
ATOM 675 C CA . CYS A 1 88 ? 12.793 20.818 39.705 1.00 19.75 88 CYS A CA 1
ATOM 676 C C . CYS A 1 88 ? 13.744 19.650 40.287 1.00 24.78 88 CYS A C 1
ATOM 677 O O . CYS A 1 88 ? 14.947 19.774 40.286 1.00 25.43 88 CYS A O 1
ATOM 680 N N . GLY A 1 89 ? 13.137 18.631 40.802 1.00 22.14 89 GLY A N 1
ATOM 681 C CA . GLY A 1 89 ? 13.900 17.452 41.278 1.00 25.99 89 GLY A CA 1
ATOM 682 C C . GLY A 1 89 ? 14.704 16.803 40.146 1.00 25.32 89 GLY A C 1
ATOM 683 O O . GLY A 1 89 ? 15.805 16.181 40.363 1.00 26.17 89 GLY A O 1
ATOM 684 N N . LEU A 1 90 ? 14.215 16.945 38.903 1.00 23.66 90 LEU A N 1
ATOM 685 C CA . LEU A 1 90 ? 14.955 16.506 37.684 1.00 24.86 90 LEU A CA 1
ATOM 686 C C . LEU A 1 90 ? 15.916 17.583 37.080 1.00 25.63 90 LEU A C 1
ATOM 687 O O . LEU A 1 90 ? 16.345 17.461 35.944 1.00 25.67 90 LEU A O 1
ATOM 692 N N . ASN A 1 91 ? 16.191 18.584 37.847 1.00 23.00 91 ASN A N 1
ATOM 693 C CA . ASN A 1 91 ? 17.086 19.663 37.489 1.00 26.73 91 ASN A CA 1
ATOM 694 C C . ASN A 1 91 ? 16.598 20.468 36.352 1.00 25.39 91 ASN A C 1
ATOM 695 O O . ASN A 1 91 ? 17.355 21.097 35.624 1.00 24.07 91 ASN A O 1
ATOM 700 N N . ASP A 1 92 ? 15.276 20.698 36.305 1.00 24.63 92 ASP A N 1
ATOM 701 C CA . ASP A 1 92 ? 14.667 21.644 35.303 1.00 21.58 92 ASP A CA 1
ATOM 702 C C . ASP A 1 92 ? 14.707 23.040 35.830 1.00 21.79 92 ASP A C 1
ATOM 703 O O . ASP A 1 92 ? 14.101 23.316 36.867 1.00 22.02 92 ASP A O 1
ATOM 708 N N . GLN A 1 93 ? 15.429 23.870 35.084 1.00 23.63 93 GLN A N 1
ATOM 709 C CA . GLN A 1 93 ? 15.652 25.222 35.423 1.00 26.63 93 GLN A CA 1
ATOM 710 C C . GLN A 1 93 ? 14.282 26.073 35.683 1.00 21.58 93 GLN A C 1
ATOM 711 O O . GLN A 1 93 ? 14.044 26.566 36.774 1.00 23.40 93 GLN A O 1
ATOM 717 N N . ASP A 1 94 ? 13.391 25.903 34.724 1.00 22.32 94 ASP A N 1
ATOM 718 C CA . ASP A 1 94 ? 12.091 26.666 34.819 1.00 24.44 94 ASP A CA 1
ATOM 719 C C . ASP A 1 94 ? 11.255 26.043 35.938 1.00 21.27 94 ASP A C 1
ATOM 720 O O . ASP A 1 94 ? 10.598 26.683 36.688 1.00 20.56 94 ASP A O 1
ATOM 725 N N . GLY A 1 95 ? 11.363 24.713 36.056 1.00 20.17 95 GLY A N 1
ATOM 726 C CA . GLY A 1 95 ? 10.637 23.950 37.067 1.00 20.55 95 GLY A CA 1
ATOM 727 C C . GLY A 1 95 ? 10.974 24.493 38.482 1.00 20.61 95 GLY A C 1
ATOM 728 O O . GLY A 1 95 ? 10.034 24.765 39.331 1.00 18.19 95 GLY A O 1
ATOM 729 N N . CYS A 1 96 ? 12.248 24.690 38.755 1.00 20.30 96 CYS A N 1
ATOM 730 C CA . CYS A 1 96 ? 12.565 25.160 40.084 1.00 19.75 96 CYS A CA 1
ATOM 731 C C . CYS A 1 96 ? 12.145 26.673 40.217 1.00 20.35 96 CYS A C 1
ATOM 732 O O . CYS A 1 96 ? 11.675 27.076 41.263 1.00 20.72 96 CYS A O 1
ATOM 735 N N . LEU A 1 97 ? 12.371 27.449 39.172 1.00 18.98 97 LEU A N 1
ATOM 736 C CA . LEU A 1 97 ? 11.982 28.854 39.298 1.00 18.63 97 LEU A CA 1
ATOM 737 C C . LEU A 1 97 ? 10.439 28.945 39.632 1.00 19.40 97 LEU A C 1
ATOM 738 O O . LEU A 1 97 ? 10.011 29.635 40.574 1.00 22.93 97 LEU A O 1
ATOM 743 N N . ILE A 1 98 ? 9.651 28.300 38.810 1.00 19.12 98 ILE A N 1
ATOM 744 C CA . ILE A 1 98 ? 8.156 28.345 39.027 1.00 18.27 98 ILE A CA 1
ATOM 745 C C . ILE A 1 98 ? 7.782 27.847 40.385 1.00 18.75 98 ILE A C 1
ATOM 746 O O . ILE A 1 98 ? 6.941 28.419 41.103 1.00 20.52 98 ILE A O 1
ATOM 751 N N . LEU A 1 99 ? 8.398 26.715 40.791 1.00 20.30 99 LEU A N 1
ATOM 752 C CA . LEU A 1 99 ? 8.123 26.220 42.132 1.00 20.74 99 LEU A CA 1
ATOM 753 C C . LEU A 1 99 ? 8.421 27.228 43.182 1.00 19.73 99 LEU A C 1
ATOM 754 O O . LEU A 1 99 ? 7.639 27.315 44.173 1.00 18.28 99 LEU A O 1
ATOM 759 N N . GLY A 1 100 ? 9.562 27.934 43.068 1.00 16.44 100 GLY A N 1
ATOM 760 C CA . GLY A 1 100 ? 9.806 28.930 44.144 1.00 17.32 100 GLY A CA 1
ATOM 761 C C . GLY A 1 100 ? 8.814 30.067 44.276 1.00 17.48 100 GLY A C 1
ATOM 762 O O . GLY A 1 100 ? 8.438 30.383 45.398 1.00 19.12 100 GLY A O 1
ATOM 763 N N . TYR A 1 101 ? 8.268 30.531 43.142 1.00 17.92 101 TYR A N 1
ATOM 764 C CA . TYR A 1 101 ? 7.174 31.487 43.202 1.00 19.81 101 TYR A CA 1
ATOM 765 C C . TYR A 1 101 ? 5.905 30.876 43.904 1.00 20.29 101 TYR A C 1
ATOM 766 O O . TYR A 1 101 ? 5.307 31.554 44.700 1.00 19.44 101 TYR A O 1
ATOM 775 N N . LYS A 1 102 ? 5.601 29.611 43.643 1.00 16.80 102 LYS A N 1
ATOM 776 C CA . LYS A 1 102 ? 4.473 28.980 44.282 1.00 20.08 102 LYS A CA 1
ATOM 777 C C . LYS A 1 102 ? 4.662 28.805 45.761 1.00 17.67 102 LYS A C 1
ATOM 778 O O . LYS A 1 102 ? 3.725 29.062 46.546 1.00 18.17 102 LYS A O 1
ATOM 784 N N . GLN A 1 103 ? 5.838 28.402 46.157 1.00 20.66 103 GLN A N 1
ATOM 785 C CA . GLN A 1 103 ? 6.192 28.251 47.585 1.00 20.53 103 GLN A CA 1
ATOM 786 C C . GLN A 1 103 ? 6.173 29.589 48.357 1.00 20.17 103 GLN A C 1
ATOM 787 O O . GLN A 1 103 ? 5.745 29.654 49.493 1.00 20.54 103 GLN A O 1
ATOM 793 N N . TYR A 1 104 ? 6.614 30.664 47.696 1.00 22.60 104 TYR A N 1
ATOM 794 C CA . TYR A 1 104 ? 6.674 31.935 48.368 1.00 22.57 104 TYR A CA 1
ATOM 795 C C . TYR A 1 104 ? 5.213 32.404 48.547 1.00 25.86 104 TYR A C 1
ATOM 796 O O . TYR A 1 104 ? 4.921 33.025 49.564 1.00 25.41 104 TYR A O 1
ATOM 805 N N . ALA A 1 105 ? 4.306 32.082 47.609 1.00 23.41 105 ALA A N 1
ATOM 806 C CA . ALA A 1 105 ? 2.891 32.593 47.675 1.00 24.83 105 ALA A CA 1
ATOM 807 C C . ALA A 1 105 ? 1.924 31.612 48.382 1.00 26.06 105 ALA A C 1
ATOM 808 O O . ALA A 1 105 ? 0.821 31.945 48.719 1.00 23.51 105 ALA A O 1
ATOM 810 N N . GLY A 1 106 ? 2.351 30.351 48.550 1.00 24.38 106 GLY A N 1
ATOM 811 C CA . GLY A 1 106 ? 1.442 29.342 49.000 1.00 20.53 106 GLY A CA 1
ATOM 812 C C . GLY A 1 106 ? 0.415 28.954 47.903 1.00 25.00 106 GLY A C 1
ATOM 813 O O . GLY A 1 106 ? -0.769 28.547 48.249 1.00 22.06 106 GLY A O 1
ATOM 814 N N . LYS A 1 107 ? 0.824 28.957 46.598 1.00 23.24 107 LYS A N 1
ATOM 815 C CA . LYS A 1 107 ? -0.171 28.704 45.567 1.00 22.92 107 LYS A CA 1
ATOM 816 C C . LYS A 1 107 ? -0.131 27.245 45.178 1.00 23.14 107 LYS A C 1
ATOM 817 O O . LYS A 1 107 ? 0.876 26.788 44.510 1.00 20.53 107 LYS A O 1
ATOM 823 N N . GLY A 1 108 ? -1.113 26.479 45.696 1.00 21.42 108 GLY A N 1
ATOM 824 C CA . GLY A 1 108 ? -1.104 25.000 45.421 1.00 24.23 108 GLY A CA 1
ATOM 825 C C . GLY A 1 108 ? -0.123 24.262 46.330 1.00 22.62 108 GLY A C 1
ATOM 826 O O . GLY A 1 108 ? -0.047 23.079 46.264 1.00 26.10 108 GLY A O 1
ATOM 827 N N . VAL A 1 109 ? 0.569 24.966 47.228 1.00 20.80 109 VAL A N 1
ATOM 828 C CA . VAL A 1 109 ? 1.502 24.305 48.197 1.00 20.62 109 VAL A CA 1
ATOM 829 C C . VAL A 1 109 ? 1.469 25.104 49.477 1.00 21.25 109 VAL A C 1
ATOM 830 O O . VAL A 1 109 ? 0.980 26.254 49.493 1.00 21.81 109 VAL A O 1
ATOM 834 N N . VAL A 1 110 ? 1.989 24.521 50.559 1.00 21.08 110 VAL A N 1
ATOM 835 C CA . VAL A 1 110 ? 2.033 25.331 51.828 1.00 24.94 110 VAL A CA 1
ATOM 836 C C . VAL A 1 110 ? 2.894 26.547 51.618 1.00 23.85 110 VAL A C 1
ATOM 837 O O . VAL A 1 110 ? 4.009 26.469 51.059 1.00 22.47 110 VAL A O 1
ATOM 841 N N . LYS A 1 111 ? 2.485 27.673 52.140 1.00 22.72 111 LYS A N 1
ATOM 842 C CA . LYS A 1 111 ? 3.305 28.834 51.994 1.00 26.41 111 LYS A CA 1
ATOM 843 C C . LYS A 1 111 ? 4.547 28.770 52.831 1.00 28.03 111 LYS A C 1
ATOM 844 O O . LYS A 1 111 ? 4.468 28.599 54.089 1.00 31.11 111 LYS A O 1
ATOM 850 N N . ASN A 1 112 ? 5.709 28.803 52.185 1.00 26.00 112 ASN A N 1
ATOM 851 C CA . ASN A 1 112 ? 6.963 28.654 52.924 1.00 28.51 112 ASN A CA 1
ATOM 852 C C . ASN A 1 112 ? 8.125 29.442 52.375 1.00 28.21 112 ASN A C 1
ATOM 853 O O . ASN A 1 112 ? 8.720 28.977 51.467 1.00 21.76 112 ASN A O 1
ATOM 858 N N . GLU A 1 113 ? 8.319 30.680 52.834 1.00 28.20 113 GLU A N 1
ATOM 859 C CA . GLU A 1 113 ? 9.399 31.496 52.214 1.00 31.64 113 GLU A CA 1
ATOM 860 C C . GLU A 1 113 ? 10.776 30.916 52.362 1.00 31.93 113 GLU A C 1
ATOM 861 O O . GLU A 1 113 ? 11.574 31.045 51.477 1.00 29.55 113 GLU A O 1
ATOM 867 N N . LYS A 1 114 ? 11.069 30.272 53.509 1.00 35.20 114 LYS A N 1
ATOM 868 C CA . LYS A 1 114 ? 12.377 29.680 53.681 1.00 35.46 114 LYS A CA 1
ATOM 869 C C . LYS A 1 114 ? 12.607 28.649 52.642 1.00 33.39 114 LYS A C 1
ATOM 870 O O . LYS A 1 114 ? 13.692 28.568 52.070 1.00 32.62 114 LYS A O 1
ATOM 876 N N . GLN A 1 115 ? 11.628 27.775 52.442 1.00 30.64 115 GLN A N 1
ATOM 877 C CA . GLN A 1 115 ? 11.753 26.694 51.421 1.00 31.01 115 GLN A CA 1
ATOM 878 C C . GLN A 1 115 ? 11.870 27.425 50.072 1.00 30.18 115 GLN A C 1
ATOM 879 O O . GLN A 1 115 ? 12.687 27.037 49.248 1.00 28.66 115 GLN A O 1
ATOM 885 N N . ALA A 1 116 ? 11.054 28.448 49.819 1.00 25.00 116 ALA A N 1
ATOM 886 C CA . ALA A 1 116 ? 11.137 29.100 48.529 1.00 24.73 116 ALA A CA 1
ATOM 887 C C . ALA A 1 116 ? 12.552 29.603 48.232 1.00 24.41 116 ALA A C 1
ATOM 888 O O . ALA A 1 116 ? 12.964 29.524 47.109 1.00 22.76 116 ALA A O 1
ATOM 890 N N . VAL A 1 117 ? 13.172 30.273 49.199 1.00 26.45 117 VAL A N 1
ATOM 891 C CA . VAL A 1 117 ? 14.516 30.807 49.024 1.00 28.10 117 VAL A CA 1
ATOM 892 C C . VAL A 1 117 ? 15.472 29.656 48.611 1.00 26.27 117 VAL A C 1
ATOM 893 O O . VAL A 1 117 ? 16.255 29.808 47.778 1.00 26.09 117 VAL A O 1
ATOM 897 N N . LYS A 1 118 ? 15.371 28.494 49.248 1.00 26.48 118 LYS A N 1
ATOM 898 C CA . LYS A 1 118 ? 16.238 27.406 48.842 1.00 29.11 118 LYS A CA 1
ATOM 899 C C . LYS A 1 118 ? 15.919 26.911 47.396 1.00 27.35 118 LYS A C 1
ATOM 900 O O . LYS A 1 118 ? 16.785 26.509 46.646 1.00 23.55 118 LYS A O 1
ATOM 906 N N . THR A 1 119 ? 14.605 26.869 47.067 1.00 23.24 119 THR A N 1
ATOM 907 C CA . THR A 1 119 ? 14.313 26.489 45.688 1.00 21.18 119 THR A CA 1
ATOM 908 C C . THR A 1 119 ? 14.890 27.509 44.692 1.00 20.32 119 THR A C 1
ATOM 909 O O . THR A 1 119 ? 15.391 27.136 43.652 1.00 20.47 119 THR A O 1
ATOM 913 N N . PHE A 1 120 ? 14.794 28.799 45.000 1.00 22.31 120 PHE A N 1
ATOM 914 C CA . PHE A 1 120 ? 15.367 29.827 44.171 1.00 22.23 120 PHE A CA 1
ATOM 915 C C . PHE A 1 120 ? 16.929 29.699 44.066 1.00 23.54 120 PHE A C 1
ATOM 916 O O . PHE A 1 120 ? 17.477 29.884 43.021 1.00 22.92 120 PHE A O 1
ATOM 924 N N . GLU A 1 121 ? 17.570 29.356 45.168 1.00 23.15 121 GLU A N 1
ATOM 925 C CA . GLU A 1 121 ? 19.041 29.139 45.076 1.00 27.73 121 GLU A CA 1
ATOM 926 C C . GLU A 1 121 ? 19.335 28.027 44.084 1.00 26.45 121 GLU A C 1
ATOM 927 O O . GLU A 1 121 ? 20.312 28.126 43.285 1.00 29.30 121 GLU A O 1
ATOM 933 N N . LYS A 1 122 ? 18.529 26.959 44.052 1.00 26.24 122 LYS A N 1
ATOM 934 C CA . LYS A 1 122 ? 18.752 25.901 43.123 1.00 24.84 122 LYS A CA 1
ATOM 935 C C . LYS A 1 122 ? 18.496 26.319 41.711 1.00 26.02 122 LYS A C 1
ATOM 936 O O . LYS A 1 122 ? 19.237 26.070 40.783 1.00 25.97 122 LYS A O 1
ATOM 942 N N . ALA A 1 123 ? 17.427 27.109 41.505 1.00 26.30 123 ALA A N 1
ATOM 943 C CA . ALA A 1 123 ? 17.058 27.526 40.176 1.00 24.16 123 ALA A CA 1
ATOM 944 C C . ALA A 1 123 ? 18.261 28.449 39.666 1.00 25.79 123 ALA A C 1
ATOM 945 O O . ALA A 1 123 ? 18.643 28.439 38.499 1.00 27.76 123 ALA A O 1
ATOM 947 N N . CYS A 1 124 ? 18.763 29.215 40.576 1.00 26.55 124 CYS A N 1
ATOM 948 C CA . CYS A 1 124 ? 19.893 30.103 40.193 1.00 28.34 124 CYS A CA 1
ATOM 949 C C . CYS A 1 124 ? 21.128 29.247 39.829 1.00 28.69 124 CYS A C 1
ATOM 950 O O . CYS A 1 124 ? 21.756 29.494 38.800 1.00 29.30 124 CYS A O 1
ATOM 953 N N . ARG A 1 125 ? 21.409 28.251 40.638 1.00 30.82 125 ARG A N 1
ATOM 954 C CA . ARG A 1 125 ? 22.505 27.325 40.327 1.00 36.06 125 ARG A CA 1
ATOM 955 C C . ARG A 1 125 ? 22.310 26.697 38.945 1.00 37.64 125 ARG A C 1
ATOM 956 O O . ARG A 1 125 ? 23.270 26.611 38.129 1.00 38.06 125 ARG A O 1
ATOM 964 N N . LEU A 1 126 ? 21.056 26.371 38.580 1.00 33.20 126 LEU A N 1
ATOM 965 C CA . LEU A 1 126 ? 20.772 25.735 37.274 1.00 31.66 126 LEU A CA 1
ATOM 966 C C . LEU A 1 126 ? 20.825 26.674 36.078 1.00 30.93 126 LEU A C 1
ATOM 967 O O . LEU A 1 126 ? 20.536 26.298 34.939 1.00 35.80 126 LEU A O 1
ATOM 972 N N . GLY A 1 127 ? 21.112 27.952 36.335 1.00 32.98 127 GLY A N 1
ATOM 973 C CA . GLY A 1 127 ? 21.136 28.968 35.264 1.00 32.46 127 GLY A CA 1
ATOM 974 C C . GLY A 1 127 ? 20.008 29.967 35.182 1.00 32.48 127 GLY A C 1
ATOM 975 O O . GLY A 1 127 ? 19.961 30.706 34.233 1.00 30.58 127 GLY A O 1
ATOM 976 N N . SER A 1 128 ? 19.124 30.023 36.166 1.00 29.85 128 SER A N 1
ATOM 977 C CA . SER A 1 128 ? 18.033 31.022 36.092 1.00 26.87 128 SER A CA 1
ATOM 978 C C . SER A 1 128 ? 18.528 32.316 36.594 1.00 27.62 128 SER A C 1
ATOM 979 O O . SER A 1 128 ? 18.664 32.475 37.787 1.00 27.26 128 SER A O 1
ATOM 982 N N . GLU A 1 129 ? 18.692 33.279 35.683 1.00 31.04 129 GLU A N 1
ATOM 983 C CA . GLU A 1 129 ? 19.142 34.592 36.064 1.00 34.74 129 GLU A CA 1
ATOM 984 C C . GLU A 1 129 ? 18.120 35.254 36.945 1.00 31.92 129 GLU A C 1
ATOM 985 O O . GLU A 1 129 ? 18.509 35.991 37.833 1.00 30.56 129 GLU A O 1
ATOM 991 N N . ASP A 1 130 ? 16.822 35.187 36.603 1.00 28.81 130 ASP A N 1
ATOM 992 C CA . ASP A 1 130 ? 15.761 35.747 37.406 1.00 26.75 130 ASP A CA 1
ATOM 993 C C . ASP A 1 130 ? 15.858 35.230 38.864 1.00 26.41 130 ASP A C 1
ATOM 994 O O . ASP A 1 130 ? 15.740 35.990 39.838 1.00 25.58 130 ASP A O 1
ATOM 999 N N . ALA A 1 131 ? 16.143 33.930 39.031 1.00 25.82 131 ALA A N 1
ATOM 1000 C CA . ALA A 1 131 ? 16.229 33.405 40.398 1.00 25.13 131 ALA A CA 1
ATOM 1001 C C . ALA A 1 131 ? 17.444 34.086 41.093 1.00 23.87 131 ALA A C 1
ATOM 1002 O O . ALA A 1 131 ? 17.407 34.491 42.264 1.00 26.27 131 ALA A O 1
A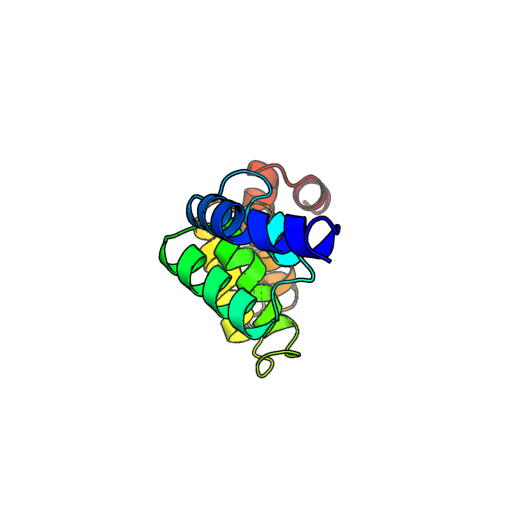TOM 1004 N N . CYS A 1 132 ? 18.525 34.140 40.339 1.00 26.19 132 CYS A N 1
ATOM 1005 C CA . CYS A 1 132 ? 19.716 34.712 40.932 1.00 28.69 132 CYS A CA 1
ATOM 1006 C C . CYS A 1 132 ? 19.450 36.139 41.314 1.00 28.75 132 CYS A C 1
ATOM 1007 O O . CYS A 1 132 ? 19.744 36.523 42.434 1.00 27.10 132 CYS A O 1
ATOM 1010 N N . GLY A 1 133 ? 18.692 36.865 40.457 1.00 29.58 133 GLY A N 1
ATOM 1011 C CA . GLY A 1 133 ? 18.348 38.234 40.892 1.00 28.02 133 GLY A CA 1
ATOM 1012 C C . GLY A 1 133 ? 17.380 38.449 41.986 1.00 29.71 133 GLY A C 1
ATOM 1013 O O . GLY A 1 133 ? 17.566 39.356 42.849 1.00 30.04 133 GLY A O 1
ATOM 1014 N N . ILE A 1 134 ? 16.370 37.575 42.072 1.00 28.65 134 ILE A N 1
ATOM 1015 C CA . ILE A 1 134 ? 15.497 37.586 43.231 1.00 27.91 134 ILE A CA 1
ATOM 1016 C C . ILE A 1 134 ? 16.363 37.458 44.525 1.00 28.83 134 ILE A C 1
ATOM 1017 O O . ILE A 1 134 ? 16.114 38.084 45.530 1.00 29.28 134 ILE A O 1
ATOM 1022 N N . LEU A 1 135 ? 17.309 36.586 44.494 1.00 30.71 135 LEU A N 1
ATOM 1023 C CA . LEU A 1 135 ? 18.136 36.307 45.684 1.00 33.72 135 LEU A CA 1
ATOM 1024 C C . LEU A 1 135 ? 19.143 37.490 45.961 1.00 39.42 135 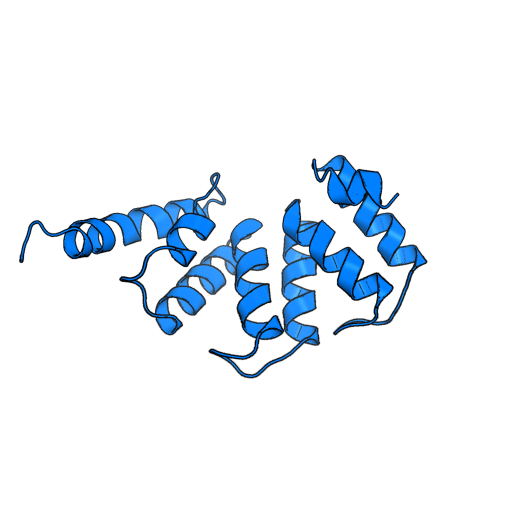LEU A C 1
ATOM 1025 O O . LEU A 1 135 ? 19.408 37.822 47.102 1.00 41.86 135 LEU A O 1
#

Radius of gyration: 15.75 Å; Cα contacts (8 Å, |Δi|>4): 230; chains: 1; bounding box: 32×29×53 Å

B-factor: mean 32.92, std 12.42, range [16.17, 86.97]

Nearest PDB structures (foldseek):
  1klx-assembly1_A  TM=1.008E+00  e=1.820E-19  Helicobacter pylori
  1ouv-assembly1_A  TM=7.998E-01  e=1.785E-07  Helicobacter pylori 26695
  6ork-assembly2_B  TM=8.060E-01  e=9.613E-06  Oxalobacter formigenes OXCC13
  6orc-assembly1_A  TM=7.745E-01  e=1.418E-05  Oxalobacter formigenes OXCC13
  6deh-assembly2_B  TM=7.632E-01  e=8.569E-05  Legionella pneumophila subsp. pneumophila str. Philadelphia 1

Sequence (133 aa):
GGGTVKKDLKKAIQYYVKACELNEMFGCLSLVSNSQINKQKLFQYLSKACELNSGNGCRFLGDFYENGKYVKKDLRKAAQYYSKACGLNDQDGCLILGYKQYAGKGVVKNEKQAVKTFEKACRLGSEDACGIL